Protein AF-A0A4Q4RXF8-F1 (afdb_monomer)

Organism: NCBI:txid156630

Solvent-accessible surface area (backbone atoms only — not comparable to full-atom values): 6933 Å² total; per-residue (Å²): 130,85,80,76,82,64,41,80,62,48,78,55,87,58,38,34,31,30,26,44,51,50,90,81,45,55,70,66,61,51,50,56,49,47,32,70,76,67,35,78,73,39,54,47,79,44,81,56,92,66,29,37,42,34,42,32,56,50,75,67,94,70,80,82,88,78,82,86,79,85,84,84,83,81,90,80,85,82,66,73,63,73,72,78,69,52,73,66,54,50,51,50,52,48,55,47,34,56,50,52,53,52,61,69,59,67,80,77,131

Secondary structure (DSSP, 8-state):
-----PEEEEE-SSEEEEEEETTTS-HHHHHHHHHHHT-TTSEEEEEETTEEEEEEE-S-------------S---------PPPPHHHHHHHHHHHHHHHHHHHTT--

Radius of gyration: 15.84 Å; Cα contacts (8 Å, |Δi|>4): 119; chains: 1; bounding box: 36×40×39 Å

pLDDT: mean 74.03, std 19.5, range [35.16, 93.12]

Foldseek 3Di:
DPDPPWAWLDDDPFKTKTKDFCVVDPVVRVQVVCCVPQNPLQKDWDDDPRMIIIIGTPPDPPDDDDDDDDDDDDDDPPRPHVPPDDPVVVVSSVVSNVVVVVVVVPPDD

Nearest PDB structures (foldseek):
  5zcy-assembly1_A  TM=4.823E-01  e=7.507E-01  Pyrococcus horikoshii OT3
  7fex-assembly1_A  TM=5.409E-01  e=1.432E+00  Sus scrofa
  4rmo-assembly1_E  TM=2.310E-01  e=5.799E-01  Agathobacter rectalis DSM 17629
  5vyc-assembly1_l1  TM=3.887E-01  e=1.853E+00  Homo sapiens
  7oa6-assembly1_I  TM=2.534E-01  e=9.305E+00  Saccharomyces cerevisiae S288C

Structure (mmCIF, N/CA/C/O backbone):
data_AF-A0A4Q4RXF8-F1
#
_entry.id   AF-A0A4Q4RXF8-F1
#
loop_
_atom_site.group_PDB
_atom_site.id
_atom_site.type_symbol
_atom_site.label_atom_id
_atom_site.label_alt_id
_atom_site.label_comp_id
_atom_site.label_asym_id
_atom_site.label_entity_id
_atom_site.label_seq_id
_atom_site.pdbx_PDB_ins_code
_atom_site.Cartn_x
_atom_site.Cartn_y
_atom_site.Cartn_z
_atom_site.occupancy
_atom_site.B_iso_or_equiv
_atom_site.auth_seq_id
_atom_site.auth_comp_id
_atom_site.auth_asym_id
_atom_site.auth_atom_id
_atom_site.pdbx_PDB_model_num
ATOM 1 N N . MET A 1 1 ? -17.529 0.732 -12.701 1.00 39.75 1 MET A N 1
ATOM 2 C CA . MET A 1 1 ? -16.204 0.369 -12.162 1.00 39.75 1 MET A CA 1
ATOM 3 C C . MET A 1 1 ? -16.078 1.104 -10.845 1.00 39.75 1 MET A C 1
ATOM 5 O O . MET A 1 1 ? -16.330 2.300 -10.848 1.00 39.75 1 MET A O 1
ATOM 9 N N . SER A 1 2 ? -15.853 0.416 -9.728 1.00 44.44 2 SER A N 1
ATOM 10 C CA . SER A 1 2 ? -15.711 1.103 -8.440 1.00 44.44 2 SER A CA 1
ATOM 11 C C . SER A 1 2 ? -14.357 1.799 -8.428 1.00 44.44 2 SER A C 1
ATOM 13 O O . SER A 1 2 ? -13.335 1.121 -8.448 1.00 44.44 2 SER A O 1
ATOM 15 N N . GLU A 1 3 ? -14.351 3.129 -8.459 1.00 61.06 3 GLU A N 1
ATOM 16 C CA . GLU A 1 3 ? -13.130 3.914 -8.283 1.00 61.06 3 GLU A CA 1
ATOM 17 C C . GLU A 1 3 ? -12.550 3.585 -6.904 1.00 61.06 3 GLU A C 1
ATOM 19 O O . GLU A 1 3 ? -13.178 3.844 -5.874 1.00 61.06 3 GLU A O 1
ATOM 24 N N . LEU A 1 4 ? -11.379 2.949 -6.878 1.00 70.25 4 LEU A N 1
ATOM 25 C CA . LEU A 1 4 ? -10.666 2.694 -5.636 1.00 70.25 4 LEU A CA 1
ATOM 26 C C . LEU A 1 4 ? -10.288 4.040 -5.007 1.00 70.25 4 LEU A C 1
ATOM 28 O O . LEU A 1 4 ? -9.558 4.822 -5.617 1.00 70.25 4 LEU A O 1
ATOM 32 N N . ARG A 1 5 ? -10.732 4.311 -3.777 1.00 79.25 5 ARG A N 1
ATOM 33 C CA . ARG A 1 5 ? -10.396 5.546 -3.049 1.00 79.25 5 ARG A CA 1
ATOM 34 C C . ARG A 1 5 ? -9.037 5.448 -2.356 1.00 79.25 5 ARG A C 1
ATOM 36 O O . ARG A 1 5 ? -8.871 5.793 -1.195 1.00 79.25 5 ARG A O 1
ATOM 43 N N . LEU A 1 6 ? -8.027 5.006 -3.100 1.00 87.94 6 LEU A N 1
ATOM 44 C CA . LEU A 1 6 ? -6.684 4.863 -2.558 1.00 87.94 6 LEU A CA 1
ATOM 45 C C . LEU A 1 6 ? -6.082 6.228 -2.226 1.00 87.94 6 LEU A C 1
ATOM 47 O O . LEU A 1 6 ? -5.932 7.098 -3.086 1.00 87.94 6 LEU A O 1
ATOM 51 N N . HIS A 1 7 ? -5.648 6.387 -0.983 1.00 90.25 7 HIS A N 1
ATOM 52 C CA . HIS A 1 7 ? -4.948 7.579 -0.538 1.00 90.25 7 HIS A CA 1
ATOM 53 C C . HIS A 1 7 ? -3.443 7.406 -0.736 1.00 90.25 7 HIS A C 1
ATOM 55 O O . HIS A 1 7 ? -2.845 6.450 -0.248 1.00 90.25 7 HIS A O 1
ATOM 61 N N . ARG A 1 8 ? -2.796 8.329 -1.449 1.00 91.69 8 ARG A N 1
ATOM 62 C CA . ARG A 1 8 ? -1.346 8.262 -1.683 1.00 91.69 8 ARG A CA 1
ATOM 63 C C . ARG A 1 8 ? -0.578 8.643 -0.415 1.00 91.69 8 ARG A C 1
ATOM 65 O O . ARG A 1 8 ? -0.714 9.758 0.077 1.00 91.69 8 ARG A O 1
ATOM 72 N N . VAL A 1 9 ? 0.259 7.731 0.069 1.00 90.75 9 VAL A N 1
ATOM 73 C CA . VAL A 1 9 ? 1.105 7.892 1.263 1.00 90.75 9 VAL A CA 1
ATOM 74 C C . VAL A 1 9 ? 2.456 8.503 0.909 1.00 90.75 9 VAL A C 1
ATOM 76 O O . VAL A 1 9 ? 2.937 9.408 1.593 1.00 90.75 9 VAL A O 1
ATOM 79 N N . ARG A 1 10 ? 3.077 7.992 -0.157 1.00 89.12 10 ARG A N 1
ATOM 80 C CA . ARG A 1 10 ? 4.412 8.386 -0.615 1.00 89.12 10 ARG A CA 1
ATOM 81 C C . ARG 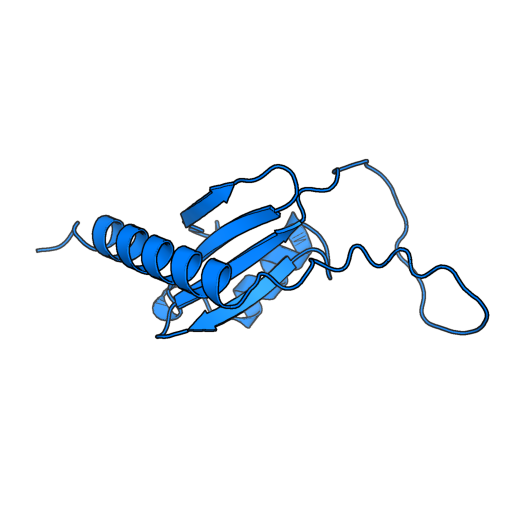A 1 10 ? 4.573 8.054 -2.094 1.00 89.12 10 ARG A C 1
ATOM 83 O O . ARG A 1 10 ? 3.947 7.124 -2.594 1.00 89.12 10 ARG A O 1
ATOM 90 N N . GLN A 1 11 ? 5.408 8.818 -2.782 1.00 87.00 11 GLN A N 1
ATOM 91 C CA . GLN A 1 11 ? 5.824 8.540 -4.147 1.00 87.00 11 GLN A CA 1
ATOM 92 C C . GLN A 1 11 ? 7.330 8.748 -4.236 1.00 87.00 11 GLN A C 1
ATOM 94 O O . GLN A 1 11 ? 7.807 9.856 -4.002 1.00 87.00 11 GLN A O 1
ATOM 99 N N . ASP A 1 12 ? 8.044 7.679 -4.559 1.00 83.00 12 ASP A N 1
ATOM 100 C CA . ASP A 1 12 ? 9.476 7.673 -4.826 1.00 83.00 12 ASP A CA 1
ATOM 101 C C . ASP A 1 12 ? 9.735 7.284 -6.285 1.00 83.00 12 ASP A C 1
ATOM 103 O O . ASP A 1 12 ? 8.816 6.966 -7.041 1.00 83.00 12 ASP A O 1
ATOM 107 N N . VAL A 1 13 ? 11.008 7.300 -6.683 1.00 79.06 13 VAL A N 1
ATOM 108 C CA . VAL A 1 13 ? 11.439 6.997 -8.058 1.00 79.06 13 VAL A CA 1
ATOM 109 C C . VAL A 1 13 ? 11.090 5.561 -8.471 1.00 79.06 13 VAL A C 1
ATOM 111 O O . VAL A 1 13 ? 10.766 5.325 -9.630 1.00 79.06 13 VAL A O 1
ATOM 114 N N . SER A 1 14 ? 11.130 4.612 -7.532 1.00 80.69 14 SER A N 1
ATOM 115 C CA . SER A 1 14 ? 10.914 3.181 -7.787 1.00 80.69 14 SER A CA 1
ATOM 116 C C . SER A 1 14 ? 9.610 2.632 -7.212 1.00 80.69 14 SER A C 1
ATOM 118 O O . SER A 1 14 ? 9.146 1.582 -7.643 1.00 80.69 14 SER A O 1
ATOM 120 N N . VAL A 1 15 ? 8.980 3.309 -6.249 1.00 85.44 15 VAL A N 1
ATOM 121 C CA . VAL A 1 15 ? 7.773 2.794 -5.595 1.00 85.44 15 VAL A CA 1
ATOM 122 C C . VAL A 1 15 ? 6.797 3.913 -5.277 1.00 85.44 15 VAL A C 1
ATOM 124 O O . VAL A 1 15 ? 7.161 4.965 -4.758 1.00 85.44 15 VAL A O 1
ATOM 127 N N . THR A 1 16 ? 5.524 3.667 -5.558 1.00 89.94 16 THR A N 1
ATOM 128 C CA . THR A 1 16 ? 4.431 4.498 -5.056 1.00 89.94 16 THR A CA 1
ATOM 129 C C . THR A 1 16 ? 3.670 3.723 -3.994 1.00 89.94 16 THR A C 1
ATOM 131 O O . THR A 1 16 ? 3.327 2.557 -4.187 1.00 89.94 16 THR A O 1
ATOM 134 N N . VAL A 1 17 ? 3.426 4.367 -2.855 1.00 90.81 17 VAL A N 1
ATOM 135 C CA . VAL A 1 17 ? 2.746 3.772 -1.707 1.00 90.81 17 VAL A CA 1
ATOM 136 C C . VAL A 1 17 ? 1.372 4.402 -1.550 1.00 90.81 17 VAL A C 1
ATOM 138 O O . VAL A 1 17 ? 1.242 5.625 -1.461 1.00 90.81 17 VAL A O 1
ATOM 141 N N . TYR A 1 18 ? 0.355 3.556 -1.470 1.00 92.75 18 TYR A N 1
ATOM 142 C CA . TYR A 1 18 ? -1.030 3.929 -1.223 1.00 92.75 18 TYR A CA 1
ATOM 143 C C . TYR A 1 18 ? -1.557 3.280 0.055 1.00 92.75 18 TYR A C 1
ATOM 145 O O . TYR A 1 18 ? -0.986 2.315 0.563 1.00 92.75 18 TYR A O 1
ATOM 153 N N . THR A 1 19 ? -2.663 3.811 0.565 1.00 93.12 19 THR A N 1
ATOM 154 C CA . THR A 1 19 ? -3.359 3.289 1.734 1.00 93.12 19 THR A CA 1
ATOM 155 C C . THR A 1 19 ? -4.869 3.345 1.573 1.00 93.12 19 THR A C 1
ATOM 157 O O . THR A 1 19 ? -5.390 4.214 0.877 1.00 93.12 19 THR A O 1
ATOM 160 N N . GLU A 1 20 ? -5.564 2.430 2.244 1.00 91.12 20 GLU A N 1
ATOM 161 C CA . GLU A 1 20 ? -7.028 2.388 2.325 1.00 91.12 20 GLU A CA 1
ATOM 162 C C . GLU A 1 20 ? -7.470 1.605 3.571 1.00 91.12 20 GLU A C 1
ATOM 164 O O . GLU A 1 20 ? -6.733 0.742 4.057 1.00 91.12 20 GLU A O 1
ATOM 169 N N . HIS A 1 21 ? -8.664 1.890 4.086 1.00 90.19 21 HIS A N 1
ATOM 170 C CA . HIS A 1 21 ? -9.271 1.124 5.172 1.00 90.19 21 HIS A CA 1
ATOM 171 C C . HIS A 1 21 ? -9.856 -0.208 4.695 1.00 90.19 21 HIS A C 1
ATOM 173 O O . HIS A 1 21 ? -10.474 -0.313 3.634 1.00 90.19 21 HIS A O 1
ATOM 179 N N . THR A 1 22 ? -9.721 -1.231 5.537 1.00 88.12 22 THR A N 1
ATOM 180 C C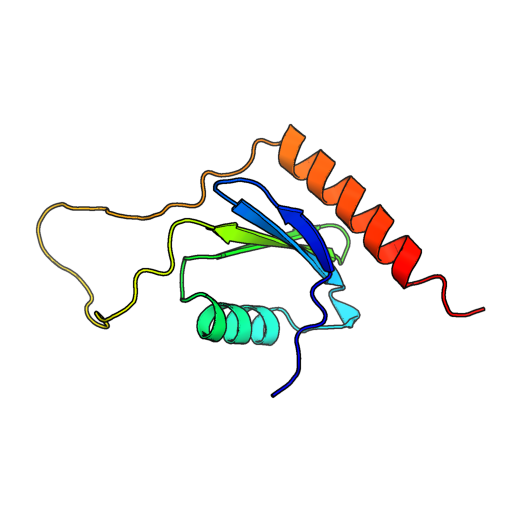A . THR A 1 22 ? -10.346 -2.545 5.310 1.00 88.12 22 THR A CA 1
ATOM 181 C C . THR A 1 22 ? -11.871 -2.482 5.234 1.00 88.12 22 THR A C 1
ATOM 183 O O . THR A 1 22 ? -12.461 -3.243 4.470 1.00 88.12 22 THR A O 1
ATOM 186 N N . ASP A 1 23 ? -12.492 -1.531 5.935 1.00 87.12 23 ASP A N 1
ATOM 187 C CA . ASP A 1 23 ? -13.944 -1.313 5.929 1.00 87.12 23 ASP A CA 1
ATOM 188 C C . ASP A 1 23 ? -14.473 -0.787 4.587 1.00 87.12 23 ASP A C 1
ATOM 190 O O . ASP A 1 23 ? -15.640 -0.981 4.250 1.00 87.12 23 ASP A O 1
ATOM 194 N N . HIS A 1 24 ? -13.625 -0.118 3.801 1.00 86.56 24 HIS A N 1
ATOM 195 C CA . HIS A 1 24 ? -14.024 0.483 2.528 1.00 86.56 24 HIS A CA 1
ATOM 196 C C . HIS A 1 24 ? -13.866 -0.469 1.348 1.00 86.56 24 HIS A C 1
ATOM 198 O O . HIS A 1 24 ? -14.558 -0.326 0.337 1.00 86.56 24 HIS A O 1
ATOM 204 N N . ILE A 1 25 ? -12.954 -1.438 1.451 1.00 87.31 25 ILE A N 1
ATOM 205 C CA . ILE A 1 25 ? -12.701 -2.369 0.363 1.00 87.31 25 ILE A CA 1
ATOM 206 C C . ILE A 1 25 ? -12.294 -3.762 0.833 1.00 87.31 25 ILE A C 1
ATOM 208 O O . ILE A 1 25 ? -11.342 -3.974 1.583 1.00 87.31 25 ILE A O 1
ATOM 212 N N . HIS A 1 26 ? -12.983 -4.758 0.283 1.00 86.88 26 HIS A N 1
ATOM 213 C CA . HIS A 1 26 ? -12.626 -6.151 0.488 1.00 86.88 26 HIS A CA 1
ATOM 214 C C . HIS A 1 26 ? -11.271 -6.471 -0.181 1.00 86.88 26 HIS A C 1
ATOM 216 O O . HIS A 1 26 ? -11.065 -6.100 -1.343 1.00 86.88 26 HIS A O 1
ATOM 222 N N . PRO A 1 27 ? -10.363 -7.230 0.465 1.00 83.75 27 PRO A N 1
ATOM 223 C CA . PRO A 1 27 ? -8.997 -7.438 -0.035 1.00 83.75 27 PRO A CA 1
ATOM 224 C C . PRO A 1 27 ? -8.954 -8.126 -1.408 1.00 83.75 27 PRO A C 1
ATOM 226 O O . PRO A 1 27 ? -8.057 -7.874 -2.214 1.00 83.75 27 PRO A O 1
ATOM 229 N N . ARG A 1 28 ? -9.961 -8.960 -1.705 1.00 86.50 28 ARG A N 1
ATOM 230 C CA . ARG A 1 28 ? -10.144 -9.572 -3.029 1.00 86.50 28 ARG A CA 1
ATOM 231 C C . ARG A 1 28 ? -10.414 -8.527 -4.113 1.00 86.50 28 ARG A C 1
ATOM 233 O O . ARG A 1 28 ? -9.743 -8.540 -5.136 1.00 86.50 28 ARG A O 1
ATOM 240 N N . VAL A 1 29 ? -11.347 -7.607 -3.865 1.00 88.31 29 VAL A N 1
ATOM 241 C CA . VAL A 1 29 ? -11.717 -6.546 -4.817 1.00 88.31 29 VAL A CA 1
ATOM 242 C C . VAL A 1 29 ? -10.551 -5.577 -5.006 1.00 88.31 29 VAL A C 1
ATOM 244 O O . VAL A 1 29 ? -10.273 -5.163 -6.128 1.00 88.31 29 VAL A O 1
ATOM 247 N N . LEU A 1 30 ? -9.827 -5.262 -3.927 1.00 87.88 30 LEU A N 1
ATOM 248 C CA . LEU A 1 30 ? -8.605 -4.463 -3.994 1.00 87.88 30 LEU A CA 1
ATOM 249 C C . LEU A 1 30 ? -7.568 -5.121 -4.913 1.00 87.88 30 LEU A C 1
ATOM 251 O O . LEU A 1 30 ? -7.072 -4.488 -5.839 1.00 87.88 30 LEU A O 1
ATOM 255 N N . SER A 1 31 ? -7.285 -6.405 -4.691 1.00 87.06 31 SER A N 1
ATOM 256 C CA . SER A 1 31 ? -6.288 -7.146 -5.470 1.00 87.06 31 SER A CA 1
ATOM 257 C C . SER A 1 31 ? -6.692 -7.302 -6.939 1.00 87.06 31 SER A C 1
ATOM 259 O O . SER A 1 31 ? -5.852 -7.149 -7.818 1.00 87.06 31 SER A O 1
ATOM 261 N N . GLU A 1 32 ? -7.970 -7.577 -7.219 1.00 88.88 32 GLU A N 1
ATOM 262 C CA . GLU A 1 32 ? -8.493 -7.709 -8.585 1.00 88.88 32 GLU A CA 1
ATOM 263 C C . GLU A 1 32 ? -8.416 -6.389 -9.364 1.00 88.88 32 GLU A C 1
ATOM 265 O O . GLU A 1 32 ? -8.065 -6.403 -10.542 1.00 88.88 32 GLU A O 1
ATOM 270 N N . ASN A 1 33 ? -8.713 -5.251 -8.730 1.00 87.38 33 ASN A N 1
ATOM 271 C CA . ASN A 1 33 ? -8.589 -3.944 -9.380 1.00 87.38 33 ASN A CA 1
ATOM 272 C C . ASN A 1 33 ? -7.120 -3.541 -9.568 1.00 87.38 33 ASN A C 1
ATOM 274 O O . ASN A 1 33 ? -6.742 -3.176 -10.673 1.00 87.38 33 ASN A O 1
ATOM 278 N N . LEU A 1 34 ? -6.262 -3.719 -8.555 1.00 86.25 34 LEU A N 1
ATOM 279 C CA . LEU A 1 34 ? -4.821 -3.468 -8.700 1.00 86.25 34 LEU A CA 1
ATOM 280 C C . LEU A 1 34 ? -4.207 -4.327 -9.815 1.00 86.25 34 LEU A C 1
ATOM 282 O O . LEU A 1 34 ? -3.419 -3.837 -10.617 1.00 86.25 34 LEU A O 1
ATOM 286 N N . ALA A 1 35 ? -4.606 -5.595 -9.928 1.00 86.69 35 ALA A N 1
ATOM 287 C CA . ALA A 1 35 ? -4.142 -6.462 -11.006 1.00 86.69 35 ALA A CA 1
ATOM 288 C C . ALA A 1 35 ? -4.595 -5.994 -12.399 1.00 86.69 35 ALA A C 1
ATOM 290 O O . ALA A 1 35 ? -3.863 -6.220 -13.362 1.00 86.69 35 ALA A O 1
ATOM 291 N N . LYS A 1 36 ? -5.765 -5.352 -12.517 1.00 84.88 36 LYS A N 1
ATOM 292 C CA . LYS A 1 36 ? -6.246 -4.755 -13.774 1.00 84.88 36 LYS A CA 1
ATOM 293 C C . LYS A 1 36 ? -5.517 -3.458 -14.110 1.00 84.88 36 LYS A C 1
ATOM 295 O O . LYS A 1 36 ? -5.164 -3.267 -15.267 1.00 84.88 36 LYS A O 1
ATOM 300 N N . ASP A 1 37 ? -5.289 -2.611 -13.111 1.00 84.00 37 ASP A N 1
ATOM 301 C CA . ASP A 1 37 ? -4.734 -1.272 -13.310 1.00 84.00 37 ASP A CA 1
ATOM 302 C C . ASP A 1 37 ? -3.220 -1.305 -13.524 1.00 84.00 37 ASP A C 1
ATOM 304 O O . ASP A 1 37 ? -2.707 -0.649 -14.426 1.00 84.00 37 ASP A O 1
ATOM 308 N N . VAL A 1 38 ? -2.494 -2.077 -12.707 1.00 80.94 38 VAL A N 1
ATOM 309 C CA . VAL A 1 38 ? -1.021 -2.089 -12.718 1.00 80.94 38 VAL A CA 1
ATOM 310 C C . VAL A 1 38 ? -0.419 -3.433 -13.117 1.00 80.94 38 VAL A C 1
ATOM 312 O O . VAL A 1 38 ? 0.788 -3.523 -13.310 1.00 80.94 38 VAL A O 1
ATOM 315 N N . GLY A 1 39 ? -1.226 -4.482 -13.274 1.00 80.81 39 GLY A N 1
ATOM 316 C CA . GLY A 1 39 ? -0.756 -5.821 -13.628 1.00 80.81 39 GLY A CA 1
ATOM 317 C C . GLY A 1 39 ? -0.466 -6.716 -12.420 1.00 80.81 39 GLY A C 1
ATOM 318 O O .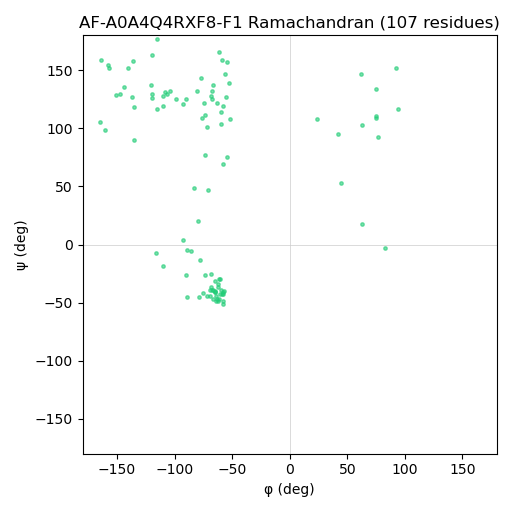 GLY A 1 39 ? -0.1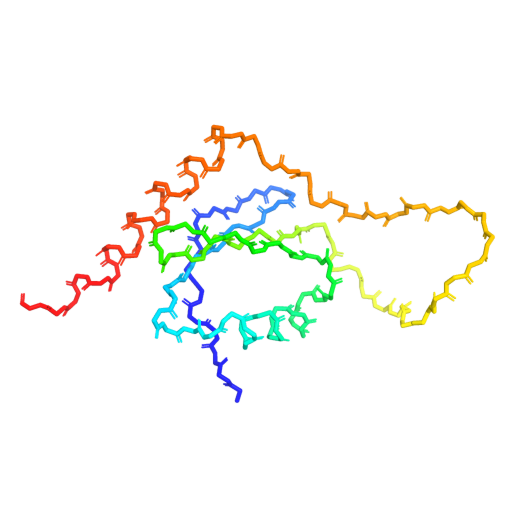16 -6.276 -11.321 1.00 80.81 39 GLY A O 1
ATOM 319 N N . THR A 1 40 ? -0.608 -8.027 -12.626 1.00 78.75 40 THR A N 1
ATOM 320 C CA . THR A 1 40 ? -0.366 -9.028 -11.576 1.00 78.75 40 THR A CA 1
ATOM 321 C C . THR A 1 40 ? 1.120 -9.062 -11.207 1.00 78.75 40 THR A C 1
ATOM 323 O O . THR A 1 40 ? 1.978 -9.108 -12.082 1.00 78.75 40 THR A O 1
ATOM 326 N N . GLY A 1 41 ? 1.432 -9.042 -9.907 1.00 78.88 41 GLY A N 1
ATOM 327 C CA . GLY A 1 41 ? 2.812 -9.113 -9.404 1.00 78.88 41 GLY A CA 1
ATOM 328 C C . GLY A 1 41 ? 3.572 -7.782 -9.382 1.00 78.88 41 GLY A C 1
ATOM 329 O O . GLY A 1 41 ? 4.688 -7.745 -8.874 1.00 78.88 41 GLY A O 1
ATOM 330 N N . ARG A 1 42 ? 2.970 -6.685 -9.862 1.00 82.56 42 ARG A N 1
ATOM 331 C CA . ARG A 1 42 ? 3.555 -5.328 -9.803 1.00 82.56 42 ARG A CA 1
ATOM 332 C C . ARG A 1 42 ? 3.150 -4.524 -8.575 1.00 82.56 42 ARG A C 1
ATOM 334 O O . ARG A 1 42 ? 3.524 -3.360 -8.427 1.00 82.56 42 ARG A O 1
ATOM 341 N N . PHE A 1 43 ? 2.396 -5.150 -7.683 1.00 86.81 43 PHE A N 1
ATOM 342 C CA . PHE A 1 43 ? 1.985 -4.557 -6.429 1.00 86.81 43 PHE A CA 1
ATOM 343 C C . PHE A 1 43 ? 2.123 -5.552 -5.284 1.00 86.81 43 PHE A C 1
ATOM 345 O O . PHE A 1 43 ? 2.113 -6.771 -5.469 1.00 86.81 43 PHE A O 1
ATOM 352 N N . ARG A 1 44 ? 2.217 -5.013 -4.075 1.00 87.88 44 ARG A N 1
ATOM 353 C CA . ARG A 1 44 ? 2.239 -5.782 -2.840 1.00 87.88 44 ARG A CA 1
ATOM 354 C C . ARG A 1 44 ? 1.353 -5.104 -1.812 1.00 87.88 44 ARG A C 1
ATOM 356 O O . ARG A 1 44 ? 1.531 -3.928 -1.518 1.00 87.88 44 ARG A O 1
ATOM 363 N N . VAL A 1 45 ? 0.426 -5.864 -1.243 1.00 88.94 45 VAL A N 1
ATOM 364 C CA . VAL A 1 45 ? -0.482 -5.380 -0.200 1.00 88.94 45 VAL A CA 1
ATOM 365 C C . VAL A 1 45 ? -0.018 -5.921 1.147 1.00 88.94 45 VAL A C 1
ATOM 367 O O . VAL A 1 45 ? 0.278 -7.106 1.283 1.00 88.94 45 VAL A O 1
ATOM 370 N N . SER A 1 46 ? 0.070 -5.047 2.141 1.00 88.31 46 SER A N 1
ATOM 371 C CA . SER A 1 46 ? 0.319 -5.392 3.541 1.00 88.31 46 SER A CA 1
ATOM 372 C C . SER A 1 46 ? -0.850 -4.906 4.386 1.00 88.31 46 SER A C 1
ATOM 374 O O . SER A 1 46 ? -1.318 -3.793 4.189 1.00 88.31 46 SER A O 1
ATOM 376 N N . LEU A 1 47 ? -1.314 -5.716 5.334 1.00 89.00 47 LEU A N 1
ATOM 377 C CA . LEU A 1 47 ? -2.389 -5.346 6.254 1.00 89.00 47 LEU A CA 1
ATOM 378 C C . LEU A 1 47 ? -1.809 -5.078 7.644 1.00 89.00 47 LEU A C 1
ATOM 380 O O . LEU A 1 47 ? -1.069 -5.910 8.175 1.00 89.00 47 LEU A O 1
ATOM 384 N N . ARG A 1 48 ? -2.149 -3.936 8.248 1.00 86.94 48 ARG A N 1
ATOM 385 C CA . ARG A 1 48 ? -1.781 -3.622 9.634 1.00 86.94 48 ARG A CA 1
ATOM 386 C C . ARG A 1 48 ? -2.825 -2.708 10.271 1.00 86.94 48 ARG A C 1
ATOM 388 O O . ARG A 1 48 ? -3.121 -1.668 9.705 1.00 86.94 48 ARG A O 1
ATOM 395 N N . LYS A 1 49 ? -3.337 -3.082 11.452 1.00 86.06 49 LYS A N 1
ATOM 396 C CA . LYS A 1 49 ? -4.393 -2.347 12.183 1.00 86.06 49 LYS A CA 1
ATOM 397 C C . LYS A 1 49 ? -5.549 -1.891 11.271 1.00 86.06 49 LYS A C 1
ATOM 399 O O . LYS A 1 49 ? -5.836 -0.703 11.194 1.00 86.06 49 LYS A O 1
ATOM 404 N N . ASP A 1 50 ? -6.129 -2.823 10.519 1.00 88.38 50 ASP A N 1
ATOM 405 C CA . ASP A 1 50 ? -7.299 -2.560 9.661 1.00 88.38 50 ASP A CA 1
ATOM 406 C C . ASP A 1 50 ? -7.070 -1.548 8.524 1.00 88.38 50 ASP A C 1
ATOM 408 O O . ASP A 1 50 ? -8.015 -1.050 7.905 1.00 88.38 50 ASP A O 1
ATOM 412 N N . ILE A 1 51 ? -5.798 -1.296 8.206 1.00 89.69 51 ILE A N 1
ATOM 413 C CA . ILE A 1 51 ? -5.343 -0.436 7.120 1.00 89.69 51 ILE A CA 1
ATOM 414 C C . ILE A 1 51 ? -4.509 -1.270 6.145 1.00 89.69 51 ILE A C 1
ATOM 416 O O . ILE A 1 51 ? -3.562 -1.966 6.537 1.00 89.69 51 ILE A O 1
ATOM 420 N N . TYR A 1 52 ? -4.836 -1.179 4.860 1.00 91.75 52 TYR A N 1
ATOM 421 C CA . TYR A 1 52 ? -3.989 -1.681 3.788 1.00 91.75 52 TYR A CA 1
ATOM 422 C C . TYR A 1 52 ? -2.884 -0.683 3.477 1.00 91.75 52 TYR A C 1
ATOM 424 O O . TYR A 1 52 ? -3.157 0.486 3.242 1.00 91.75 52 TYR A O 1
ATOM 432 N N . ILE A 1 53 ? -1.652 -1.171 3.382 1.00 92.06 53 ILE A N 1
ATOM 433 C CA . ILE A 1 53 ? -0.507 -0.467 2.811 1.00 92.06 53 ILE A CA 1
ATOM 434 C C . ILE A 1 53 ? -0.162 -1.149 1.490 1.00 92.06 53 ILE A C 1
ATOM 436 O O . ILE A 1 53 ? 0.145 -2.343 1.458 1.00 92.06 53 ILE A O 1
ATO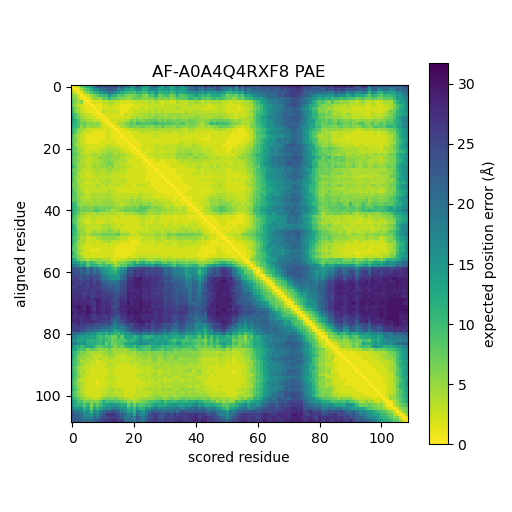M 440 N N . ILE A 1 54 ? -0.237 -0.399 0.398 1.00 92.00 54 ILE A N 1
ATOM 441 C CA . ILE A 1 54 ? -0.136 -0.910 -0.967 1.00 92.00 54 ILE A CA 1
ATOM 442 C C . ILE A 1 54 ? 1.119 -0.324 -1.598 1.00 92.00 54 ILE A C 1
ATOM 444 O O . ILE A 1 54 ? 1.214 0.883 -1.786 1.00 92.00 54 ILE A O 1
ATOM 448 N N . TYR A 1 55 ? 2.068 -1.181 -1.945 1.00 91.00 55 TYR A N 1
ATOM 449 C CA . TYR A 1 55 ? 3.290 -0.820 -2.653 1.00 91.00 55 TYR A CA 1
ATOM 450 C C . TYR A 1 55 ? 3.108 -1.139 -4.130 1.00 91.00 55 TYR A C 1
ATOM 452 O O . TYR A 1 55 ? 2.792 -2.280 -4.457 1.00 91.00 55 TYR A O 1
ATOM 460 N N . ILE A 1 56 ? 3.311 -0.165 -5.009 1.00 88.31 56 ILE A N 1
ATOM 461 C CA . ILE A 1 56 ? 3.222 -0.323 -6.464 1.00 88.31 56 ILE A CA 1
ATOM 462 C C . ILE A 1 56 ? 4.578 0.035 -7.058 1.00 88.31 56 ILE A C 1
ATOM 464 O O . ILE A 1 56 ? 5.097 1.116 -6.775 1.00 88.31 56 ILE A O 1
ATOM 468 N N . ASN A 1 57 ? 5.153 -0.862 -7.861 1.00 84.00 57 ASN A N 1
ATOM 469 C CA . ASN A 1 57 ? 6.418 -0.583 -8.537 1.00 84.00 57 ASN A CA 1
ATOM 470 C C . ASN A 1 57 ? 6.207 0.514 -9.598 1.00 84.00 57 ASN A C 1
ATOM 472 O O . ASN A 1 57 ? 5.300 0.413 -10.423 1.00 84.00 57 ASN A O 1
ATOM 476 N N . ALA A 1 58 ? 7.023 1.567 -9.550 1.00 69.50 58 ALA A N 1
ATOM 477 C CA . ALA A 1 58 ? 6.989 2.682 -10.494 1.00 69.50 58 ALA A CA 1
ATOM 478 C C . ALA A 1 58 ? 7.819 2.412 -11.762 1.00 69.50 58 ALA A C 1
ATOM 480 O O . ALA A 1 58 ? 7.789 3.222 -12.691 1.00 69.50 58 ALA A O 1
ATOM 481 N N . GLU A 1 59 ? 8.553 1.294 -11.819 1.00 65.69 59 GLU A N 1
ATOM 482 C CA . GLU A 1 59 ? 9.322 0.898 -12.997 1.00 65.69 59 GLU A CA 1
ATOM 483 C C . GLU A 1 59 ? 8.414 0.726 -14.224 1.00 65.69 59 GLU A C 1
ATOM 485 O O . GLU A 1 59 ? 7.655 -0.233 -14.359 1.00 65.69 59 GLU A O 1
ATOM 490 N N . LYS A 1 60 ? 8.499 1.750 -15.079 1.00 52.75 60 LYS A N 1
ATOM 491 C CA . LYS A 1 60 ? 8.019 1.905 -16.453 1.00 52.75 60 LYS A CA 1
ATOM 492 C C . LYS A 1 60 ? 6.853 1.011 -16.895 1.00 52.75 60 LYS A C 1
ATOM 494 O O . LYS A 1 60 ? 6.992 -0.141 -17.298 1.00 52.75 60 LYS A O 1
ATOM 499 N N . HIS A 1 61 ? 5.717 1.688 -17.034 1.00 49.56 61 HIS A N 1
ATOM 500 C CA . HIS A 1 61 ? 4.782 1.517 -18.142 1.00 49.56 61 HIS A CA 1
ATOM 501 C C . HIS A 1 61 ? 5.525 1.694 -19.492 1.00 49.56 61 HIS A C 1
ATOM 503 O O . HIS A 1 61 ? 5.434 2.738 -20.129 1.00 49.56 61 HIS A O 1
ATOM 509 N N . GLU A 1 62 ? 6.308 0.708 -19.932 1.00 42.06 62 GLU A N 1
ATOM 510 C CA . GLU A 1 62 ? 6.548 0.528 -21.366 1.00 42.06 62 GLU A CA 1
ATOM 511 C C . GLU A 1 62 ? 5.503 -0.465 -21.865 1.00 42.06 62 GLU A C 1
ATOM 513 O O . GLU A 1 62 ? 5.305 -1.539 -21.294 1.00 42.06 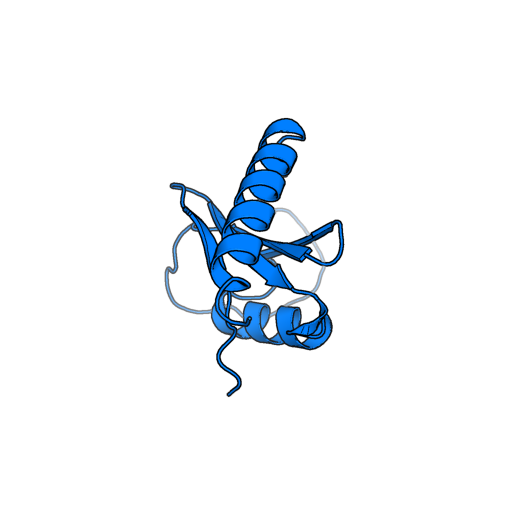62 GLU A O 1
ATOM 518 N N . GLY A 1 63 ? 4.714 0.016 -22.824 1.00 40.28 63 GLY A N 1
ATOM 519 C CA . GLY A 1 63 ? 3.572 -0.684 -23.372 1.00 40.28 63 GLY A CA 1
ATOM 520 C C . GLY A 1 63 ? 3.947 -2.006 -24.031 1.00 40.28 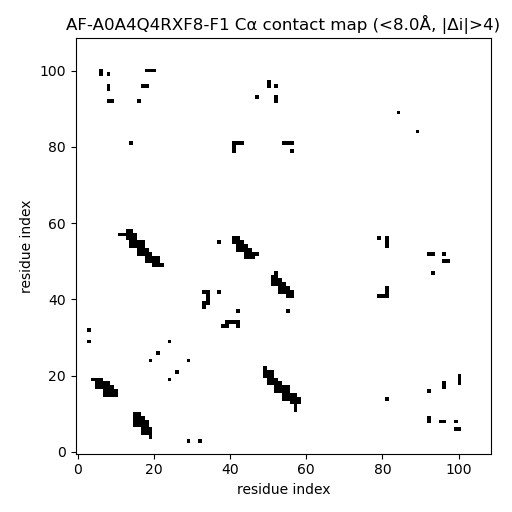63 GLY A C 1
ATOM 521 O O . GLY A 1 63 ? 5.098 -2.270 -24.361 1.00 40.28 63 GLY A O 1
ATOM 522 N N . ASP A 1 64 ? 2.894 -2.777 -24.256 1.00 40.00 64 ASP A N 1
ATOM 523 C CA . ASP A 1 64 ? 2.834 -3.948 -25.115 1.00 40.00 64 ASP A CA 1
ATOM 524 C C . ASP A 1 64 ? 3.470 -5.268 -24.635 1.00 40.00 64 ASP A C 1
ATOM 526 O O . ASP A 1 64 ? 4.670 -5.509 -24.664 1.00 40.00 64 ASP A O 1
ATOM 530 N N . ILE A 1 65 ? 2.538 -6.178 -24.326 1.00 45.53 65 ILE A N 1
ATOM 531 C CA . ILE A 1 65 ? 2.517 -7.589 -24.725 1.00 45.53 65 ILE A CA 1
ATOM 532 C C . ILE A 1 65 ? 3.677 -8.456 -24.205 1.00 45.53 65 ILE A C 1
ATOM 534 O O . ILE A 1 65 ? 4.723 -8.589 -24.827 1.00 45.53 65 ILE A O 1
ATOM 538 N N . LYS A 1 66 ? 3.382 -9.253 -23.172 1.00 39.50 66 LYS A N 1
ATOM 539 C CA . LYS A 1 66 ? 3.167 -10.700 -23.365 1.00 39.50 66 LYS A CA 1
ATOM 540 C C . LYS A 1 66 ? 2.492 -11.314 -22.144 1.00 39.50 66 LYS A C 1
ATOM 542 O O . LYS A 1 66 ? 3.075 -11.532 -21.088 1.00 39.50 66 LYS A O 1
ATOM 547 N N . GLN A 1 67 ? 1.210 -11.592 -22.340 1.00 50.69 67 GLN A N 1
ATOM 548 C CA . GLN A 1 67 ? 0.557 -12.740 -21.738 1.00 50.69 67 GLN A CA 1
ATOM 549 C C . GLN A 1 67 ? 1.347 -14.018 -22.092 1.00 50.69 67 GLN A C 1
ATOM 551 O O . GLN A 1 67 ? 1.980 -14.074 -23.147 1.00 50.69 67 GLN A O 1
ATOM 556 N N . VAL A 1 68 ? 1.165 -15.043 -21.252 1.00 36.09 68 VAL A N 1
ATOM 557 C CA . VAL A 1 68 ? 1.570 -16.456 -21.402 1.00 36.09 68 VAL A CA 1
ATOM 558 C C . VAL A 1 68 ? 3.086 -16.707 -21.192 1.00 36.09 68 VAL A C 1
ATOM 560 O O . VAL A 1 68 ? 3.913 -15.968 -21.695 1.00 36.09 68 VAL A O 1
ATOM 563 N N . THR A 1 69 ? 3.573 -17.697 -20.435 1.00 35.16 69 THR A N 1
ATOM 564 C CA . THR A 1 69 ? 3.025 -19.006 -20.041 1.00 35.16 69 THR A CA 1
ATOM 565 C C . THR A 1 69 ? 3.829 -19.563 -18.862 1.00 35.16 69 THR A C 1
ATOM 567 O O . THR A 1 69 ? 4.971 -19.179 -18.634 1.00 35.16 69 THR A O 1
ATOM 570 N N . LEU A 1 70 ? 3.208 -20.488 -18.135 1.00 43.22 70 LEU A N 1
ATOM 571 C CA . LEU A 1 70 ? 3.827 -21.404 -17.185 1.00 43.22 70 LEU A CA 1
ATOM 572 C C . LEU A 1 70 ? 5.002 -22.207 -17.782 1.00 43.22 70 LEU A C 1
ATOM 574 O O . LEU A 1 70 ? 4.863 -22.757 -18.867 1.00 43.22 70 LEU A O 1
ATOM 578 N N . SER A 1 71 ? 6.040 -22.336 -16.949 1.00 46.03 71 SER A N 1
ATOM 579 C CA . SER A 1 71 ? 6.973 -23.457 -16.743 1.00 46.03 71 SER A CA 1
ATOM 580 C C . SER A 1 71 ? 7.898 -23.983 -17.851 1.00 46.03 71 SER A C 1
ATOM 582 O O . SER A 1 71 ? 7.514 -24.171 -18.997 1.00 46.03 71 SER A O 1
ATOM 584 N N . ASP A 1 72 ? 9.052 -24.409 -17.325 1.00 46.34 72 ASP A N 1
ATOM 585 C CA . ASP A 1 72 ? 10.050 -25.366 -17.816 1.00 46.34 72 ASP A CA 1
ATOM 586 C C . ASP A 1 72 ? 11.235 -24.775 -18.600 1.00 46.34 72 ASP A C 1
ATOM 588 O O . ASP A 1 72 ? 11.084 -24.190 -19.665 1.00 46.34 72 ASP A O 1
ATOM 592 N N . ASP A 1 73 ? 12.417 -24.967 -18.010 1.00 38.88 73 ASP A N 1
ATOM 593 C CA . ASP A 1 73 ? 13.766 -24.670 -18.504 1.00 38.88 73 ASP A CA 1
ATOM 594 C C . ASP A 1 73 ? 14.265 -23.206 -18.545 1.00 38.88 73 ASP A C 1
ATOM 596 O O . ASP A 1 73 ? 13.873 -22.388 -19.370 1.00 38.88 73 ASP A O 1
ATOM 600 N N . GLY A 1 74 ? 15.235 -22.927 -17.660 1.00 39.25 74 GLY A N 1
ATOM 601 C CA . GLY A 1 74 ? 16.377 -22.048 -17.948 1.00 39.25 74 GLY A CA 1
ATOM 602 C C . GLY A 1 74 ? 16.150 -20.533 -17.962 1.00 39.25 74 GLY A C 1
ATOM 603 O O . GLY A 1 74 ? 15.876 -19.949 -18.996 1.00 39.25 74 GLY A O 1
ATOM 604 N N . GLU A 1 75 ? 16.381 -19.905 -16.806 1.00 43.72 75 GLU A N 1
ATOM 605 C CA . GLU A 1 75 ? 16.994 -18.571 -16.650 1.00 43.72 75 GLU A CA 1
ATOM 606 C C . GLU A 1 75 ? 16.586 -17.430 -17.614 1.00 43.72 75 GLU A C 1
ATOM 608 O O . GLU A 1 75 ? 17.238 -17.169 -18.613 1.00 43.72 75 GLU A O 1
ATOM 613 N N . GLU A 1 76 ? 15.618 -16.611 -17.188 1.00 37.50 76 GLU A N 1
ATOM 614 C CA . GLU A 1 76 ? 15.892 -15.204 -16.844 1.00 37.50 76 GLU A CA 1
ATOM 615 C C . GLU A 1 76 ? 14.758 -14.679 -15.946 1.00 37.50 76 GLU A C 1
ATOM 617 O O . GLU A 1 76 ? 13.661 -14.322 -16.382 1.00 37.50 76 GLU A O 1
ATOM 622 N N . GLN A 1 77 ? 15.007 -14.669 -14.633 1.00 39.31 77 GLN A N 1
ATOM 623 C CA . GLN A 1 77 ? 14.137 -14.025 -13.651 1.00 39.31 77 GLN A CA 1
ATOM 624 C C . GLN A 1 77 ? 14.293 -12.504 -13.742 1.00 39.3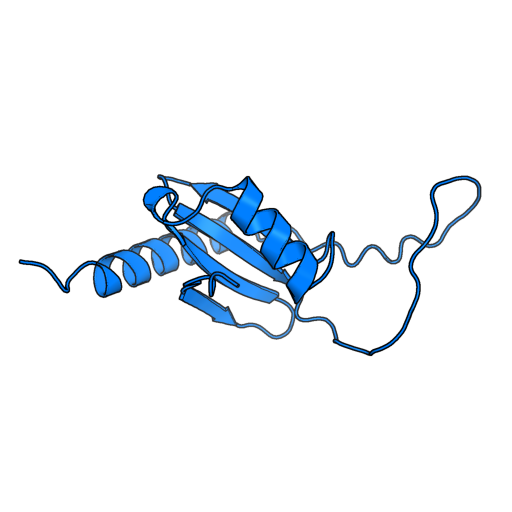1 77 GLN A C 1
ATOM 626 O O . GLN A 1 77 ? 14.846 -11.866 -12.852 1.00 39.31 77 GLN A O 1
ATOM 631 N N . GLY A 1 78 ? 13.688 -11.896 -14.759 1.00 38.38 78 GLY A N 1
ATOM 632 C CA . GLY A 1 78 ? 13.283 -10.491 -14.720 1.00 38.38 78 GLY A CA 1
ATOM 633 C C . GLY A 1 78 ? 12.094 -10.291 -13.774 1.00 38.38 78 GLY A C 1
ATOM 634 O O . GLY A 1 78 ? 11.088 -9.692 -14.143 1.00 38.38 78 GLY A O 1
ATOM 635 N N . ARG A 1 79 ? 12.136 -10.860 -12.560 1.00 47.16 79 ARG A N 1
ATOM 636 C CA . ARG A 1 79 ? 11.155 -10.525 -11.531 1.00 47.16 79 ARG A CA 1
ATOM 637 C C . ARG A 1 79 ? 11.516 -9.120 -11.077 1.00 47.16 79 ARG A C 1
ATOM 639 O O . ARG A 1 79 ? 12.433 -8.973 -10.271 1.00 47.16 79 ARG A O 1
ATOM 646 N N . SER A 1 80 ? 10.781 -8.117 -11.562 1.00 49.34 80 SER A N 1
ATOM 647 C CA . SER A 1 80 ? 10.638 -6.797 -10.931 1.00 49.34 80 SER A CA 1
ATOM 648 C C . SER A 1 80 ? 10.077 -6.997 -9.519 1.00 49.34 80 SER A C 1
ATOM 650 O O . SER A 1 80 ? 8.903 -6.769 -9.230 1.00 49.34 80 SER A O 1
ATOM 652 N N . THR A 1 81 ? 10.901 -7.578 -8.656 1.00 56.06 81 THR A N 1
ATOM 653 C CA . THR A 1 81 ? 10.566 -7.959 -7.300 1.00 56.06 81 THR A CA 1
ATOM 654 C C . THR A 1 81 ? 10.570 -6.647 -6.558 1.00 56.06 81 THR A C 1
ATOM 656 O O . THR A 1 81 ? 11.630 -6.054 -6.406 1.00 56.06 81 THR A O 1
ATOM 659 N N . ILE A 1 82 ? 9.394 -6.159 -6.157 1.00 64.94 82 ILE A N 1
ATOM 660 C CA . ILE A 1 82 ? 9.306 -4.996 -5.271 1.00 64.94 82 ILE A CA 1
ATOM 661 C C . ILE A 1 82 ? 10.210 -5.309 -4.086 1.00 64.94 82 ILE A C 1
ATOM 663 O O . ILE A 1 82 ? 9.880 -6.201 -3.289 1.00 64.94 82 ILE A O 1
ATOM 667 N N . GLU A 1 83 ? 11.358 -4.631 -4.013 1.00 65.62 83 GLU A N 1
ATOM 668 C CA . GLU A 1 83 ? 12.293 -4.863 -2.929 1.00 65.62 83 GLU A CA 1
ATOM 669 C C . GLU A 1 83 ? 11.526 -4.655 -1.626 1.00 65.62 83 GLU A C 1
ATOM 671 O O . GLU A 1 83 ? 10.813 -3.654 -1.475 1.00 65.62 83 GLU A O 1
ATOM 676 N N . PRO A 1 84 ? 11.555 -5.638 -0.711 1.00 61.84 84 PRO A N 1
ATOM 677 C CA . PRO A 1 84 ? 10.820 -5.516 0.527 1.00 61.84 84 PRO A CA 1
ATOM 678 C C . PRO A 1 84 ? 11.319 -4.259 1.247 1.00 61.84 84 PRO A C 1
ATOM 680 O O . PRO A 1 84 ? 12.497 -4.214 1.605 1.00 61.84 84 PRO A O 1
ATOM 683 N N . PRO A 1 85 ? 10.450 -3.266 1.513 1.00 73.75 85 PRO A N 1
ATOM 684 C CA . PRO A 1 85 ? 10.861 -2.098 2.271 1.00 73.75 85 PRO A CA 1
ATOM 685 C C . PRO A 1 85 ? 11.424 -2.544 3.619 1.00 73.75 85 PRO A C 1
ATOM 687 O O . PRO A 1 85 ? 10.965 -3.540 4.216 1.00 73.75 85 PRO A O 1
ATOM 690 N N . THR A 1 86 ? 12.414 -1.804 4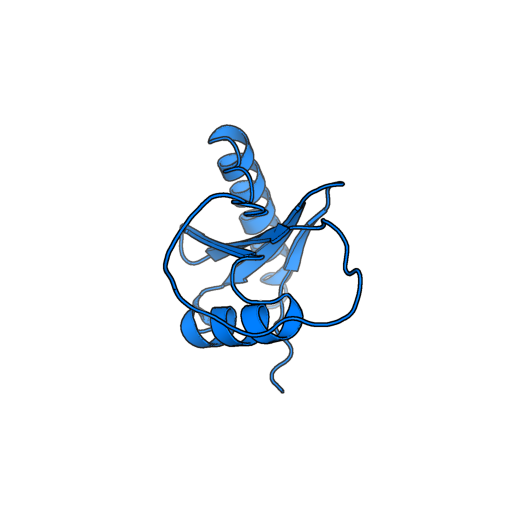.114 1.00 83.12 86 THR A N 1
ATOM 691 C CA . THR A 1 86 ? 12.989 -2.086 5.431 1.00 83.12 86 THR A CA 1
ATOM 692 C C . THR A 1 86 ? 11.894 -2.009 6.497 1.00 83.12 86 THR A C 1
ATOM 694 O O . THR A 1 86 ? 10.819 -1.433 6.292 1.00 83.12 86 THR A O 1
ATOM 697 N N . TYR A 1 87 ? 12.120 -2.638 7.651 1.00 83.38 87 TYR A N 1
ATOM 698 C CA . TYR A 1 87 ? 11.152 -2.563 8.748 1.00 83.38 87 TYR A CA 1
ATOM 699 C C . TYR A 1 87 ? 10.866 -1.107 9.154 1.00 83.38 87 TYR A C 1
ATOM 701 O O . TYR A 1 87 ? 9.712 -0.748 9.386 1.00 83.38 87 TYR A O 1
ATOM 709 N N . GLU A 1 88 ? 11.905 -0.271 9.179 1.00 87.94 88 GLU A N 1
ATOM 710 C CA . GLU A 1 88 ? 11.804 1.153 9.498 1.00 87.94 88 GLU A CA 1
ATOM 711 C C . GLU A 1 88 ? 10.940 1.896 8.477 1.00 87.94 88 GLU A C 1
ATOM 713 O O . GLU A 1 88 ? 9.976 2.551 8.868 1.00 87.94 88 GLU A O 1
ATOM 718 N N . GLN A 1 89 ? 11.182 1.694 7.178 1.00 86.31 89 GLN A N 1
ATOM 719 C CA . GLN A 1 89 ? 10.367 2.295 6.117 1.00 86.31 89 GLN A CA 1
ATOM 720 C C . GLN A 1 89 ? 8.904 1.854 6.197 1.00 86.31 89 GLN A C 1
ATOM 722 O O . GLN A 1 89 ? 8.001 2.682 6.106 1.00 86.31 89 GLN A O 1
ATOM 727 N N . ARG A 1 90 ? 8.645 0.563 6.451 1.00 86.69 90 ARG A N 1
ATOM 728 C CA . ARG A 1 90 ? 7.275 0.062 6.659 1.00 86.69 90 ARG A CA 1
ATOM 729 C C . ARG A 1 90 ? 6.592 0.732 7.842 1.00 86.69 90 ARG A C 1
ATOM 731 O O . ARG A 1 90 ? 5.391 0.990 7.791 1.00 86.69 90 ARG A O 1
ATOM 738 N N . LEU A 1 91 ? 7.330 0.979 8.921 1.00 89.69 91 LEU A N 1
ATOM 739 C CA . LEU A 1 91 ? 6.795 1.650 10.098 1.00 89.69 91 LEU A CA 1
ATOM 740 C C . LEU A 1 91 ? 6.487 3.125 9.812 1.00 89.69 91 LEU A C 1
ATOM 742 O O . LEU A 1 91 ? 5.466 3.629 10.279 1.00 89.69 91 LEU A O 1
ATOM 746 N N . GLU A 1 92 ? 7.333 3.811 9.048 1.00 90.50 92 GLU A N 1
ATOM 747 C CA . GLU A 1 92 ? 7.089 5.192 8.629 1.00 90.50 92 GLU A CA 1
ATOM 748 C C . GLU A 1 92 ? 5.902 5.312 7.673 1.00 90.50 92 GLU A C 1
ATOM 750 O O . GLU A 1 92 ? 5.028 6.151 7.901 1.00 90.50 92 GLU A O 1
ATOM 755 N N . ASP A 1 93 ? 5.830 4.451 6.656 1.00 90.38 93 ASP A N 1
ATOM 756 C CA . ASP A 1 93 ? 4.706 4.398 5.719 1.00 90.38 93 ASP A CA 1
ATOM 757 C C . ASP A 1 93 ? 3.398 4.128 6.470 1.00 90.38 93 ASP A C 1
ATOM 759 O O . ASP A 1 93 ? 2.404 4.815 6.247 1.00 90.38 93 ASP A O 1
ATOM 763 N N . PHE A 1 94 ? 3.416 3.208 7.440 1.00 89.25 94 PHE A N 1
ATOM 764 C CA . PHE A 1 94 ? 2.265 2.947 8.301 1.00 89.25 94 PHE A CA 1
ATOM 765 C C . PHE A 1 94 ? 1.855 4.181 9.120 1.00 89.25 94 PHE A C 1
ATOM 767 O O . PHE A 1 94 ? 0.682 4.543 9.143 1.00 89.25 94 PHE A O 1
ATOM 774 N N . LYS A 1 95 ? 2.802 4.874 9.766 1.00 91.44 95 LYS A N 1
ATOM 775 C CA . LYS A 1 95 ? 2.501 6.098 10.534 1.00 91.44 95 LYS A CA 1
ATOM 776 C C . LYS A 1 95 ? 1.939 7.212 9.648 1.00 91.44 95 LYS A C 1
ATOM 778 O O . LYS A 1 95 ? 1.083 7.973 10.091 1.00 91.44 95 LYS A O 1
ATOM 783 N N . ARG A 1 96 ? 2.430 7.343 8.412 1.00 92.81 96 ARG A N 1
ATOM 784 C CA . ARG A 1 96 ? 1.914 8.316 7.437 1.00 92.81 96 ARG A CA 1
ATOM 785 C C . ARG A 1 96 ? 0.513 7.936 6.972 1.00 92.81 96 ARG A C 1
ATOM 787 O O . ARG A 1 96 ? -0.355 8.802 6.952 1.00 92.81 96 ARG A O 1
ATOM 794 N N . ALA A 1 97 ? 0.286 6.661 6.672 1.00 91.88 97 ALA A N 1
ATOM 795 C CA . ALA A 1 97 ? -1.023 6.133 6.317 1.00 91.88 97 ALA A CA 1
ATOM 796 C C . ALA A 1 97 ? -2.063 6.382 7.419 1.00 91.88 97 ALA A C 1
ATOM 798 O O . ALA A 1 97 ? -3.121 6.936 7.136 1.00 91.88 97 ALA A O 1
ATOM 799 N N . GLU A 1 98 ? -1.729 6.073 8.677 1.00 91.12 98 GLU A N 1
ATOM 800 C CA . GLU A 1 98 ? -2.603 6.303 9.837 1.00 91.12 98 GLU A CA 1
ATOM 801 C C . GLU A 1 98 ? -2.976 7.795 9.960 1.00 91.12 98 GLU A C 1
ATOM 803 O O . GLU A 1 98 ? -4.143 8.136 10.138 1.00 91.12 98 GLU A O 1
ATOM 808 N N . LYS A 1 99 ? -2.010 8.707 9.765 1.00 90.50 99 LYS A N 1
ATOM 809 C CA . LYS A 1 99 ? -2.263 10.160 9.762 1.00 90.50 99 LYS A CA 1
ATOM 810 C C . LYS A 1 99 ? -3.168 10.609 8.616 1.00 90.50 99 LYS A C 1
ATOM 812 O O . LYS A 1 99 ? -4.057 11.424 8.846 1.00 90.50 99 LYS A O 1
ATOM 817 N N . ILE A 1 100 ? -2.931 10.114 7.402 1.00 89.38 100 ILE A N 1
ATOM 818 C CA . ILE A 1 100 ? -3.724 10.474 6.219 1.00 89.38 100 ILE A CA 1
ATOM 819 C C . ILE A 1 100 ? -5.168 10.020 6.405 1.00 89.38 100 ILE A C 1
ATOM 821 O O . ILE A 1 100 ? -6.077 10.822 6.216 1.00 89.38 100 ILE A O 1
ATOM 825 N N . LEU A 1 101 ? -5.363 8.775 6.840 1.00 86.81 101 LEU A N 1
ATOM 826 C CA . LEU A 1 101 ? -6.688 8.201 7.033 1.00 86.81 101 LEU A CA 1
ATOM 827 C C . LEU A 1 101 ? -7.449 8.851 8.197 1.00 86.81 101 LEU A C 1
ATOM 829 O O . LEU A 1 101 ? -8.646 9.112 8.085 1.00 86.81 101 LEU A O 1
ATOM 833 N N . CYS A 1 102 ? -6.752 9.215 9.275 1.00 83.69 102 CYS A N 1
ATOM 834 C CA . CYS A 1 102 ? -7.328 9.989 10.375 1.00 83.69 102 CYS A CA 1
ATOM 835 C C . CYS A 1 102 ? -7.746 11.406 9.929 1.00 83.69 102 CYS A C 1
ATOM 837 O O . CYS A 1 102 ? -8.835 11.878 10.264 1.00 83.69 102 CYS A O 1
ATOM 839 N N . ALA A 1 103 ? -6.929 12.071 9.104 1.00 78.62 103 ALA A N 1
ATOM 840 C CA . ALA A 1 103 ? -7.260 13.385 8.554 1.00 78.62 103 ALA A CA 1
ATOM 841 C C . ALA A 1 103 ? -8.437 13.320 7.564 1.00 78.62 103 ALA A C 1
ATOM 843 O O . ALA A 1 103 ? -9.311 14.184 7.599 1.00 78.62 103 ALA A O 1
ATOM 844 N N . SER A 1 104 ? -8.513 12.282 6.725 1.00 67.69 104 SER A N 1
ATOM 845 C CA . SER A 1 104 ? -9.644 12.076 5.809 1.00 67.69 104 SER A CA 1
ATOM 846 C C . SER A 1 104 ? -10.921 11.612 6.513 1.00 67.69 104 SER A C 1
ATOM 848 O O . SER A 1 104 ? -12.014 11.884 6.024 1.00 67.69 104 SER A O 1
ATOM 850 N N . GLY A 1 105 ? -10.802 10.948 7.668 1.00 59.69 105 GLY A N 1
ATOM 851 C CA . GLY A 1 105 ? -11.927 10.542 8.515 1.00 59.69 105 GLY A CA 1
ATOM 852 C C . GLY A 1 105 ? -12.518 11.676 9.363 1.00 59.69 105 GLY A C 1
ATOM 853 O O . GLY A 1 105 ? -13.628 11.544 9.872 1.00 59.69 105 GLY A O 1
ATOM 854 N N . SER A 1 106 ? -11.837 12.822 9.476 1.00 47.94 106 SER A N 1
ATOM 855 C CA . SER A 1 106 ? -12.269 13.952 10.319 1.00 47.94 106 SER A CA 1
ATOM 856 C C . SER A 1 106 ? -13.362 14.838 9.696 1.00 47.94 106 SER A C 1
ATOM 858 O O . SER A 1 106 ? -13.544 15.976 10.116 1.00 47.94 106 SER A O 1
ATOM 860 N N . SER A 1 107 ? -14.117 14.347 8.706 1.00 45.75 107 SER A N 1
ATOM 861 C CA . SER A 1 107 ? -15.250 15.097 8.136 1.00 45.75 107 SER A CA 1
ATOM 862 C C . SER A 1 107 ? -16.595 14.863 8.821 1.00 45.75 107 SER A C 1
ATOM 864 O O . SER A 1 107 ? -17.541 15.549 8.451 1.00 45.75 107 SER A O 1
ATOM 866 N N . HIS A 1 108 ? -16.735 13.967 9.804 1.00 41.47 108 HIS A N 1
ATOM 867 C CA . HIS A 1 108 ? -18.015 13.759 10.502 1.00 41.47 108 HIS A CA 1
ATOM 868 C C . HIS A 1 108 ? -17.847 13.662 12.028 1.00 41.47 108 HIS A C 1
ATOM 870 O O . HIS A 1 108 ? -17.719 12.566 12.571 1.00 41.47 108 HIS A O 1
ATOM 876 N N . LYS A 1 109 ? -17.914 14.806 12.719 1.00 36.81 109 LYS A N 1
ATOM 877 C CA . LYS A 1 109 ? -18.965 15.126 13.707 1.00 36.81 109 LYS A CA 1
ATOM 878 C C . LYS A 1 109 ? -18.766 16.505 14.323 1.00 36.81 109 LYS A C 1
ATOM 880 O O . LYS A 1 109 ? -17.619 16.818 14.697 1.00 36.81 109 LYS A O 1
#

Mean predicted aligned error: 10.98 Å

Sequence (109 aa):
MSELRLHRVRQDVSVTVYTEHTDHIHPRVLSENLAKDVGTGRFRVSLRKDIYIIYINAEKHEGDIKQVTLSDDGEEQGRSTIEPPTYEQRLEDFKRAEKILCASGSSHK